Protein AF-U4LQ72-F1 (afdb_monomer)

Solvent-accessible surface area (backbone atoms only — not comparable to full-atom values): 8460 Å² total; per-residue (Å²): 116,64,64,64,52,49,54,46,54,51,50,54,50,46,33,42,43,44,50,52,92,92,44,68,74,52,83,68,97,60,77,66,72,56,52,84,75,45,52,72,70,58,42,52,50,54,53,44,62,51,50,32,46,64,68,58,30,51,54,48,48,68,69,51,31,21,79,71,32,52,58,45,45,66,49,52,53,56,47,43,48,72,67,23,54,90,31,39,78,73,92,66,85,60,88,61,51,63,56,55,51,48,53,54,52,52,53,44,70,68,31,63,71,51,50,70,75,51,78,82,68,91,64,84,68,61,71,64,57,66,65,62,70,75,74,81,83,81,90,131

Secondary structure (DSSP, 8-state):
-HHHHHHHHHHHHHHHH--STT------S-GGGGGGGS-HHHHHHHHHHHHHSHHHHHHHHHHHS-GGGGGGHHHHHHHHHHHSGGGSPPSS--TTHHHHHHHHHHHHHT-HHHHTTS---S-TTTHHHHHHTTS-----

pLDDT: mean 81.67, std 17.84, range [37.94, 96.81]

Sequence (140 aa):
MDDLKSMFWLLFWICVHYSGPGGKRVKKANDYEEWKFRSPKKLGIDKVGAVGKEQDFLNFIGADFTDYFAPLVLWVKRRRREVFPGGFRWSEEDQTLYNRIKDVLQRAMEDPAVMADLPEGEESKQTHRYKTQSKSKPGK

Mean predicted aligned error: 10.18 Å

Organism: Pyronema omphalodes (strain CBS 100304) (NCBI:txid1076935)

Nearest PDB structures (foldseek):
  8rqg-assembly1_B  TM=3.394E-01  e=7.461E+00  Thermochaetoides thermophila

Structure (mmCIF, N/CA/C/O backbone):
data_AF-U4LQ72-F1
#
_entry.id   AF-U4LQ72-F1
#
loop_
_atom_site.group_PDB
_atom_site.id
_atom_site.type_symbol
_atom_site.label_atom_id
_atom_site.label_alt_id
_atom_site.label_comp_id
_atom_site.label_asym_id
_atom_site.label_entity_id
_atom_site.label_seq_id
_atom_site.pdbx_PDB_ins_code
_atom_site.Cartn_x
_atom_site.Cartn_y
_atom_site.Cartn_z
_atom_site.occupancy
_atom_site.B_iso_or_equiv
_atom_site.auth_seq_id
_atom_site.auth_comp_id
_atom_site.auth_asym_id
_atom_site.auth_atom_id
_atom_site.pdbx_PDB_model_num
ATOM 1 N N . MET A 1 1 ? -5.398 -2.416 16.064 1.00 82.88 1 MET A N 1
ATOM 2 C CA . MET A 1 1 ? -4.929 -2.881 14.717 1.00 82.88 1 MET A CA 1
ATOM 3 C C . MET A 1 1 ? -3.807 -2.008 14.097 1.00 82.88 1 MET A C 1
ATOM 5 O O . MET A 1 1 ? -3.852 -1.663 12.912 1.00 82.88 1 MET A O 1
ATOM 9 N N . ASP A 1 2 ? -2.789 -1.600 14.868 1.00 85.88 2 ASP A N 1
ATOM 10 C CA . ASP A 1 2 ? -1.671 -0.765 14.368 1.00 85.88 2 ASP A CA 1
ATOM 11 C C . ASP A 1 2 ? -0.572 -1.558 13.649 1.00 85.88 2 ASP A C 1
ATOM 13 O O . ASP A 1 2 ? 0.110 -1.037 12.762 1.00 85.88 2 ASP A O 1
ATOM 17 N N . ASP A 1 3 ? -0.446 -2.832 13.986 1.00 90.50 3 ASP A N 1
ATOM 18 C CA . ASP A 1 3 ? 0.404 -3.831 13.351 1.00 90.50 3 ASP A CA 1
ATOM 19 C C . ASP A 1 3 ? 0.072 -3.999 11.859 1.00 90.50 3 ASP A C 1
ATOM 21 O O . ASP A 1 3 ? 0.956 -3.888 11.012 1.00 90.50 3 ASP A O 1
ATOM 25 N N . LEU A 1 4 ? -1.209 -4.146 11.509 1.00 92.88 4 LEU A N 1
ATOM 26 C CA . LEU A 1 4 ? -1.668 -4.314 10.127 1.00 92.88 4 LEU A CA 1
ATOM 27 C C . LEU A 1 4 ? -1.421 -3.065 9.273 1.00 92.88 4 LEU A C 1
ATOM 29 O O . LEU A 1 4 ? -1.003 -3.170 8.113 1.00 92.88 4 LEU A O 1
ATOM 33 N N . LYS A 1 5 ? -1.610 -1.879 9.869 1.00 92.06 5 LYS A N 1
ATOM 34 C CA . LYS A 1 5 ? -1.243 -0.589 9.264 1.00 92.06 5 LYS A CA 1
ATOM 35 C C . LYS A 1 5 ? 0.270 -0.489 9.068 1.00 92.06 5 LYS A C 1
ATOM 37 O O . LYS A 1 5 ? 0.719 -0.071 8.004 1.00 92.06 5 LYS A O 1
ATOM 42 N N . SER A 1 6 ? 1.064 -0.899 10.053 1.00 91.50 6 SER A N 1
ATOM 43 C CA . SER A 1 6 ? 2.531 -0.885 9.962 1.00 91.50 6 SER A CA 1
ATOM 44 C C . SER A 1 6 ? 3.038 -1.846 8.885 1.00 91.50 6 SER A C 1
ATOM 46 O O . SER A 1 6 ? 3.836 -1.454 8.037 1.00 91.50 6 SER A O 1
ATOM 48 N N . MET A 1 7 ? 2.488 -3.062 8.832 1.00 94.06 7 MET A N 1
ATOM 49 C CA . MET A 1 7 ? 2.768 -4.051 7.792 1.00 94.06 7 MET A CA 1
ATOM 50 C C . MET A 1 7 ? 2.381 -3.536 6.399 1.00 94.06 7 MET A C 1
ATOM 52 O O . MET A 1 7 ? 2.992 -3.928 5.405 1.00 94.06 7 MET A O 1
ATOM 56 N N . PHE A 1 8 ? 1.330 -2.716 6.283 1.00 95.56 8 PHE A N 1
ATOM 57 C CA . PHE A 1 8 ? 0.928 -2.128 5.001 1.00 95.56 8 PHE A CA 1
ATOM 58 C C . PHE A 1 8 ? 1.988 -1.149 4.514 1.00 95.56 8 PHE A C 1
ATOM 60 O O . PHE A 1 8 ? 2.458 -1.264 3.385 1.00 95.56 8 PHE A O 1
ATOM 67 N N . TRP A 1 9 ? 2.414 -0.239 5.392 1.00 94.25 9 TRP A N 1
ATOM 68 C CA . TRP A 1 9 ? 3.444 0.742 5.064 1.00 94.25 9 TRP A CA 1
ATOM 69 C C . TRP A 1 9 ? 4.800 0.099 4.780 1.00 94.25 9 TRP A C 1
ATOM 71 O O . TRP A 1 9 ? 5.514 0.589 3.912 1.00 94.25 9 TRP A O 1
ATOM 81 N N . LEU A 1 10 ? 5.134 -1.007 5.450 1.00 94.19 10 LEU A N 1
ATOM 82 C CA . LEU A 1 10 ? 6.334 -1.783 5.141 1.00 94.19 10 LEU A CA 1
ATOM 83 C C . LEU A 1 10 ? 6.286 -2.360 3.719 1.00 94.19 10 LEU A C 1
ATOM 85 O O . LEU A 1 10 ? 7.238 -2.182 2.966 1.00 94.19 10 LEU A O 1
ATOM 89 N N . LEU A 1 11 ? 5.180 -3.010 3.332 1.00 94.75 11 LEU A N 1
ATOM 90 C CA . LEU A 1 11 ? 5.037 -3.560 1.979 1.00 94.75 11 LEU A CA 1
ATOM 91 C C . LEU A 1 11 ? 5.081 -2.453 0.921 1.00 94.75 11 LEU A C 1
ATOM 93 O O . LEU A 1 11 ? 5.792 -2.589 -0.067 1.00 94.75 11 LEU A O 1
ATOM 97 N N . PHE A 1 12 ? 4.360 -1.353 1.153 1.00 94.56 12 PHE A N 1
ATOM 98 C CA . PHE A 1 12 ? 4.388 -0.174 0.289 1.00 94.56 12 PHE A CA 1
ATOM 99 C C . PHE A 1 12 ? 5.824 0.323 0.075 1.00 94.56 12 PHE A C 1
ATOM 101 O O . PHE A 1 12 ? 6.252 0.522 -1.056 1.00 94.56 12 PHE A O 1
ATOM 108 N N . TRP A 1 13 ? 6.594 0.453 1.157 1.00 92.06 13 TRP A N 1
ATOM 109 C CA . TRP A 1 13 ? 7.980 0.908 1.099 1.00 92.06 13 TRP A CA 1
ATOM 110 C C . TRP A 1 13 ? 8.876 -0.033 0.285 1.00 92.06 13 TRP A C 1
ATOM 112 O O . TRP A 1 13 ? 9.691 0.420 -0.516 1.00 92.06 13 TRP A O 1
ATOM 122 N N . ILE A 1 14 ? 8.709 -1.348 0.450 1.00 91.56 14 ILE A N 1
ATOM 123 C CA . ILE A 1 14 ? 9.431 -2.348 -0.349 1.00 91.56 14 ILE A CA 1
ATOM 124 C C . ILE A 1 14 ? 9.079 -2.194 -1.834 1.00 91.56 14 ILE A C 1
ATOM 126 O O . ILE A 1 14 ? 9.990 -2.137 -2.659 1.00 91.56 14 ILE A O 1
ATOM 130 N N . CYS A 1 15 ? 7.790 -2.046 -2.159 1.00 92.62 15 CYS A N 1
ATOM 131 C CA . CYS A 1 15 ? 7.312 -1.897 -3.536 1.00 92.62 15 CYS A CA 1
ATOM 132 C C . CYS A 1 15 ? 7.895 -0.666 -4.246 1.00 92.62 15 CYS A C 1
ATOM 134 O O . CYS A 1 15 ? 8.133 -0.695 -5.449 1.00 92.62 15 CYS A O 1
ATOM 136 N N . VAL A 1 16 ? 8.151 0.407 -3.496 1.00 91.00 16 VAL A N 1
ATOM 137 C CA . VAL A 1 16 ? 8.714 1.661 -4.014 1.00 91.00 16 VAL A CA 1
ATOM 138 C C . VAL A 1 16 ? 10.238 1.604 -4.181 1.00 91.00 16 VAL A C 1
ATOM 140 O O . VAL A 1 16 ? 10.780 2.211 -5.102 1.00 91.00 16 VAL A O 1
ATOM 143 N N . HIS A 1 17 ? 10.957 0.912 -3.292 1.00 88.12 17 HIS A N 1
ATOM 144 C CA . HIS A 1 17 ? 12.415 1.067 -3.186 1.00 88.12 17 HIS A CA 1
ATOM 145 C C . HIS A 1 17 ? 13.240 -0.150 -3.613 1.00 88.12 17 HIS A C 1
ATOM 147 O O . HIS A 1 17 ? 14.451 -0.012 -3.818 1.00 88.12 17 HIS A O 1
ATOM 153 N N . TYR A 1 18 ? 12.636 -1.333 -3.722 1.00 87.81 18 TYR A N 1
ATOM 154 C CA . TYR A 1 18 ? 13.348 -2.553 -4.092 1.00 87.81 18 TYR A CA 1
ATOM 155 C C . TYR A 1 18 ? 13.064 -2.940 -5.542 1.00 87.81 18 TYR A C 1
ATOM 157 O O . TYR A 1 18 ? 11.915 -3.037 -5.958 1.00 87.81 18 TYR A O 1
ATOM 165 N N . SER A 1 19 ? 14.127 -3.155 -6.316 1.00 86.50 19 SER A N 1
ATOM 166 C CA . SER A 1 19 ? 14.069 -3.385 -7.768 1.00 86.50 19 SER A CA 1
ATOM 167 C C . SER A 1 19 ? 14.374 -4.834 -8.163 1.00 86.50 19 SER A C 1
ATOM 169 O O . SER A 1 19 ? 14.761 -5.080 -9.299 1.00 86.50 19 SER A O 1
ATOM 171 N N . GLY A 1 20 ? 14.234 -5.778 -7.232 1.00 84.19 20 GLY A N 1
ATOM 172 C CA . GLY A 1 20 ? 14.452 -7.203 -7.484 1.00 84.19 20 GLY A CA 1
ATOM 173 C C . GLY A 1 20 ? 15.835 -7.730 -7.069 1.00 84.19 20 GLY A C 1
ATOM 174 O O . GLY A 1 20 ? 16.704 -6.965 -6.626 1.00 84.19 20 GLY A O 1
ATOM 175 N N . PRO A 1 21 ? 16.050 -9.055 -7.178 1.00 82.06 21 PRO A N 1
ATOM 176 C CA . PRO A 1 21 ? 17.316 -9.706 -6.846 1.00 82.06 21 PRO A CA 1
ATOM 177 C C . PRO A 1 21 ? 18.474 -9.148 -7.683 1.00 82.06 21 PRO A C 1
ATOM 179 O O . PRO A 1 21 ? 18.404 -9.093 -8.905 1.00 82.06 21 PRO A O 1
ATOM 182 N N . GLY A 1 22 ? 19.544 -8.692 -7.026 1.00 75.94 22 GLY A N 1
ATOM 183 C CA . GLY A 1 22 ? 20.680 -8.042 -7.699 1.00 75.94 22 GLY A CA 1
ATOM 184 C C . GLY A 1 22 ? 20.441 -6.578 -8.103 1.00 75.94 22 GLY A C 1
ATOM 185 O O . GLY A 1 22 ? 21.367 -5.912 -8.570 1.00 75.94 22 GLY A O 1
ATOM 186 N N . GLY A 1 23 ? 19.237 -6.045 -7.875 1.00 65.94 23 GLY A N 1
ATOM 187 C CA . GLY A 1 23 ? 18.908 -4.650 -8.130 1.00 65.94 23 GLY A CA 1
ATOM 188 C C . GLY A 1 23 ? 19.652 -3.708 -7.185 1.00 65.94 23 GLY A C 1
ATOM 189 O O . GLY A 1 23 ? 19.542 -3.799 -5.960 1.00 65.94 23 GLY A O 1
ATOM 190 N N . LYS A 1 24 ? 20.388 -2.744 -7.747 1.00 64.38 24 LYS A N 1
ATOM 191 C CA . LYS A 1 24 ? 20.813 -1.559 -6.990 1.00 64.38 24 LYS A CA 1
ATOM 192 C C . LYS A 1 24 ? 19.551 -0.808 -6.570 1.00 64.38 24 LYS A C 1
ATOM 194 O O . LYS A 1 24 ? 18.622 -0.700 -7.363 1.00 64.38 24 LYS A O 1
ATOM 199 N N . ARG A 1 25 ? 19.520 -0.263 -5.351 1.00 65.00 25 ARG A N 1
ATOM 200 C CA . ARG A 1 25 ? 18.422 0.604 -4.898 1.00 65.00 25 ARG A CA 1
ATOM 201 C C . ARG A 1 25 ? 18.220 1.725 -5.920 1.00 65.00 25 ARG A C 1
ATOM 203 O O . ARG A 1 25 ? 19.090 2.586 -6.065 1.00 65.00 25 ARG A O 1
ATOM 210 N N . VAL A 1 26 ? 17.097 1.700 -6.630 1.00 62.09 26 VAL A N 1
ATOM 211 C CA . VAL A 1 26 ? 16.761 2.744 -7.594 1.00 62.09 26 VAL A CA 1
ATOM 212 C C . VAL A 1 26 ? 16.189 3.916 -6.812 1.00 62.09 26 VAL A C 1
ATOM 214 O O . VAL A 1 26 ? 15.185 3.794 -6.114 1.00 62.09 26 VAL A O 1
ATOM 217 N N . LYS A 1 27 ? 16.841 5.074 -6.915 1.00 61.16 27 LYS A N 1
ATOM 218 C CA . LYS A 1 27 ? 16.227 6.337 -6.511 1.00 61.16 27 LYS A CA 1
ATOM 219 C C . LYS A 1 27 ? 15.282 6.759 -7.635 1.00 61.16 27 LYS A C 1
ATOM 221 O O . LYS A 1 27 ? 15.675 7.551 -8.487 1.00 61.16 27 LYS A O 1
ATOM 226 N N . LYS A 1 28 ? 14.060 6.214 -7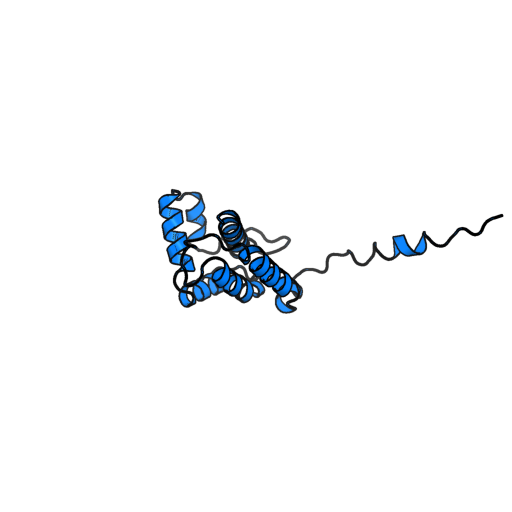.670 1.00 65.06 28 LYS A N 1
ATOM 227 C CA . LYS A 1 28 ? 12.979 6.920 -8.371 1.00 65.06 28 LYS A CA 1
ATOM 228 C C . LYS A 1 28 ? 12.835 8.270 -7.667 1.00 65.06 28 LYS A C 1
ATOM 230 O O . LYS A 1 28 ? 12.906 8.327 -6.439 1.00 65.06 28 LYS A O 1
ATOM 235 N N . ALA A 1 29 ? 12.735 9.349 -8.436 1.00 64.88 29 ALA A N 1
ATOM 236 C CA . ALA A 1 29 ? 12.489 10.674 -7.885 1.00 64.88 29 ALA A CA 1
ATOM 237 C C . ALA A 1 29 ? 11.051 10.701 -7.353 1.00 64.88 29 ALA A C 1
ATOM 239 O O . ALA A 1 29 ? 10.124 11.029 -8.083 1.00 64.88 29 ALA A O 1
ATOM 240 N N . ASN A 1 30 ? 10.878 10.264 -6.109 1.00 72.94 30 ASN A N 1
ATOM 241 C CA . ASN A 1 30 ? 9.624 10.319 -5.380 1.00 72.94 30 ASN A CA 1
ATOM 242 C C . ASN A 1 30 ? 9.859 10.915 -3.991 1.00 72.94 30 ASN A C 1
ATOM 244 O O . ASN A 1 30 ? 10.970 10.891 -3.449 1.00 72.94 30 ASN A O 1
ATOM 248 N N . ASP A 1 31 ? 8.788 11.434 -3.405 1.00 78.00 31 ASP A N 1
ATOM 249 C CA . ASP A 1 31 ? 8.847 12.180 -2.145 1.00 78.00 31 ASP A CA 1
ATOM 250 C C . ASP A 1 31 ? 8.994 11.263 -0.916 1.00 78.00 31 ASP A C 1
ATOM 252 O O . ASP A 1 31 ? 9.124 11.726 0.222 1.00 78.00 31 ASP A O 1
ATOM 256 N N . TYR A 1 32 ? 8.991 9.940 -1.118 1.00 85.25 32 TYR A N 1
ATOM 257 C CA . TYR A 1 32 ? 9.011 8.969 -0.027 1.00 85.25 32 TYR A CA 1
ATOM 258 C C . TYR A 1 32 ? 10.360 8.912 0.678 1.00 85.25 32 TYR A C 1
ATOM 260 O O . TYR A 1 32 ? 10.393 8.685 1.883 1.00 85.25 32 TYR A O 1
ATOM 268 N N . GLU A 1 33 ? 11.475 9.215 0.006 1.00 84.06 33 GLU A N 1
ATOM 269 C CA . GLU A 1 33 ? 12.778 9.300 0.678 1.00 84.06 33 GLU A CA 1
ATOM 270 C C . GLU A 1 33 ? 12.763 10.307 1.833 1.00 84.06 33 GLU A C 1
ATOM 272 O O . GLU A 1 33 ? 13.366 10.056 2.873 1.00 84.06 33 GLU A O 1
ATOM 277 N N . GLU A 1 34 ? 12.037 11.417 1.719 1.00 86.06 34 GLU A N 1
ATOM 278 C CA . GLU A 1 34 ? 11.955 12.409 2.794 1.00 86.06 34 GLU A CA 1
ATOM 279 C C . GLU A 1 34 ? 11.274 11.869 4.052 1.00 86.06 34 GLU A C 1
ATOM 281 O O . GLU A 1 34 ? 11.539 12.351 5.156 1.00 86.06 34 GLU A O 1
ATOM 286 N N . TRP A 1 35 ? 10.421 10.847 3.923 1.00 89.19 35 TRP A N 1
ATOM 287 C CA . TRP A 1 35 ? 9.653 10.297 5.039 1.00 89.19 35 TRP A CA 1
ATOM 288 C C . TRP A 1 35 ? 10.548 9.781 6.166 1.00 89.19 35 TRP A C 1
ATOM 290 O O . TRP A 1 35 ? 10.148 9.860 7.326 1.00 89.19 35 TRP A O 1
ATOM 300 N N . LYS A 1 36 ? 11.778 9.338 5.858 1.00 85.38 36 LYS A N 1
ATOM 301 C CA . LYS A 1 36 ? 12.762 8.888 6.861 1.00 85.38 36 LYS A CA 1
ATOM 302 C C . LYS A 1 36 ? 13.220 10.000 7.812 1.00 85.38 36 LYS A C 1
ATOM 304 O O . LYS A 1 36 ? 13.706 9.711 8.899 1.00 85.38 36 LYS A O 1
ATOM 309 N N . PHE A 1 37 ? 13.082 11.258 7.395 1.00 88.44 37 PHE A N 1
ATOM 310 C CA . PHE A 1 37 ? 13.505 12.435 8.154 1.00 88.44 37 PHE A CA 1
ATOM 311 C C . PHE A 1 37 ? 12.324 13.260 8.678 1.00 88.44 37 PHE A C 1
ATOM 313 O O . PHE A 1 37 ? 12.521 14.240 9.399 1.00 88.44 37 PHE A O 1
ATOM 320 N N . ARG A 1 38 ? 11.085 12.895 8.328 1.00 91.06 38 ARG A N 1
ATOM 321 C CA . ARG A 1 38 ? 9.895 13.614 8.789 1.00 91.06 38 ARG A CA 1
ATOM 322 C C . ARG A 1 38 ? 9.595 13.296 10.247 1.00 91.06 38 ARG A C 1
ATOM 324 O O . ARG A 1 38 ? 9.763 12.174 10.718 1.00 91.06 38 ARG A O 1
ATOM 331 N N . SER A 1 39 ? 9.072 14.293 10.961 1.00 94.75 39 SER A N 1
ATOM 332 C CA . SER A 1 39 ? 8.539 14.061 12.302 1.00 94.75 39 SER A CA 1
ATOM 333 C C . SER A 1 39 ? 7.323 13.125 12.237 1.00 94.75 39 SER A C 1
ATOM 335 O O . SER A 1 39 ? 6.580 13.163 11.249 1.00 94.75 39 SER A O 1
ATOM 337 N N . PRO A 1 40 ? 7.043 12.340 13.296 1.00 91.19 40 PRO A N 1
ATOM 338 C CA . PRO A 1 40 ? 5.922 11.397 13.302 1.00 91.19 40 PRO A CA 1
ATOM 339 C C . PRO A 1 40 ? 4.574 12.035 12.937 1.00 91.19 40 PRO A C 1
ATOM 341 O O . PRO A 1 40 ? 3.778 11.441 12.212 1.00 91.19 40 PRO A O 1
ATOM 344 N N . LYS A 1 41 ? 4.334 13.277 13.384 1.00 92.88 41 LYS A N 1
ATOM 345 C CA . LYS A 1 41 ? 3.110 14.029 13.068 1.00 92.88 41 LYS A CA 1
ATOM 346 C C . LYS A 1 41 ? 2.998 14.348 11.575 1.00 92.88 41 LYS A C 1
ATOM 348 O O . LYS A 1 41 ? 1.944 14.109 10.995 1.00 92.88 41 LYS A O 1
ATOM 353 N N . LYS A 1 42 ? 4.066 14.872 10.960 1.00 93.75 42 LYS A N 1
ATOM 354 C CA . LYS A 1 42 ? 4.086 15.206 9.524 1.00 93.75 42 LYS A CA 1
ATOM 355 C C . LYS A 1 42 ? 3.930 13.946 8.676 1.00 93.75 42 LYS A C 1
ATOM 357 O O . LYS A 1 42 ? 3.027 13.886 7.852 1.00 93.75 42 LYS A O 1
ATOM 362 N N . LEU A 1 43 ? 4.702 12.907 8.996 1.00 92.81 43 LEU A N 1
ATOM 363 C CA . LEU A 1 43 ? 4.610 11.609 8.332 1.00 92.81 43 LEU A CA 1
ATOM 364 C C . LEU A 1 43 ? 3.200 11.008 8.425 1.00 92.81 43 LEU A C 1
ATOM 366 O O . LEU A 1 43 ? 2.708 10.412 7.472 1.00 92.81 43 LEU A O 1
ATOM 370 N N . GLY A 1 44 ? 2.527 11.168 9.567 1.00 90.69 44 GLY A N 1
ATOM 371 C CA . GLY A 1 44 ? 1.147 10.724 9.741 1.00 90.69 44 GLY A CA 1
ATOM 372 C C . GLY A 1 44 ? 0.158 11.424 8.805 1.00 90.69 44 GLY A C 1
ATOM 373 O O . GLY A 1 44 ? -0.746 10.761 8.303 1.00 90.69 44 GLY A O 1
ATOM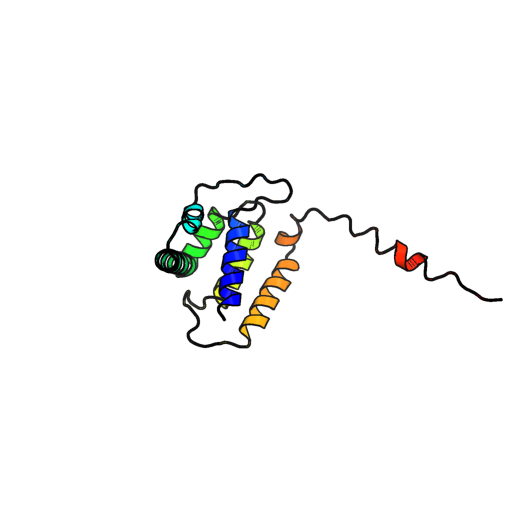 374 N N . ILE A 1 45 ? 0.333 12.726 8.560 1.00 90.56 45 ILE A N 1
ATOM 375 C CA . ILE A 1 45 ? -0.502 13.510 7.635 1.00 90.56 45 ILE A CA 1
ATOM 376 C C . ILE A 1 45 ? -0.243 13.074 6.192 1.00 90.56 45 ILE A C 1
ATOM 378 O O . ILE A 1 45 ? -1.196 12.773 5.478 1.00 90.56 45 ILE A O 1
ATOM 382 N N . ASP A 1 46 ? 1.026 12.958 5.794 1.00 91.31 46 ASP A N 1
ATOM 383 C CA . ASP A 1 46 ? 1.402 12.536 4.438 1.00 91.31 46 ASP A CA 1
ATOM 384 C C . ASP A 1 46 ? 0.845 11.142 4.117 1.00 91.31 46 ASP A C 1
ATOM 386 O O . ASP A 1 46 ? 0.252 10.919 3.064 1.00 91.31 46 ASP A O 1
ATOM 390 N N . LYS A 1 47 ? 0.948 10.211 5.075 1.00 91.00 47 LYS A N 1
ATOM 391 C CA . LYS A 1 47 ? 0.381 8.861 4.968 1.00 91.00 47 LYS A CA 1
ATOM 392 C C . LYS A 1 47 ? -1.133 8.867 4.786 1.00 91.00 47 LYS A C 1
ATOM 3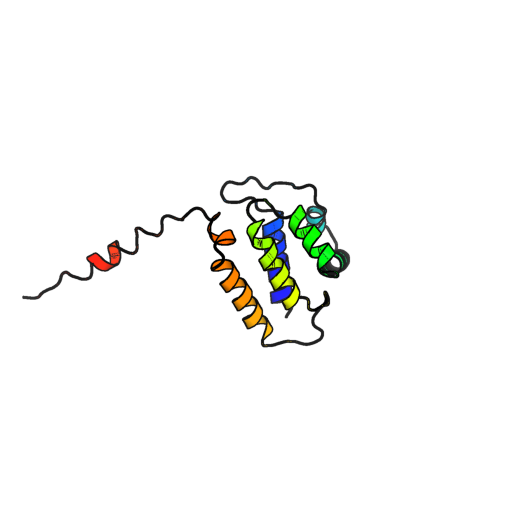94 O O . LYS A 1 47 ? -1.642 8.091 3.985 1.00 91.00 47 LYS A O 1
ATOM 399 N N . VAL A 1 48 ? -1.850 9.718 5.523 1.00 90.56 48 VAL A N 1
ATOM 400 C CA . VAL A 1 48 ? -3.309 9.866 5.377 1.00 90.56 48 VAL A CA 1
ATOM 401 C C . VAL A 1 48 ? -3.655 10.443 4.005 1.00 90.56 48 VAL A C 1
ATOM 403 O O . VAL A 1 48 ? -4.550 9.919 3.348 1.00 90.56 48 VAL A O 1
ATOM 406 N N . GLY A 1 49 ? -2.919 11.458 3.544 1.00 90.06 49 GLY A N 1
ATOM 407 C CA . GLY A 1 49 ? -3.086 12.022 2.203 1.00 90.06 49 GLY A CA 1
ATOM 408 C C . GLY A 1 49 ? -2.879 10.979 1.104 1.00 90.06 49 GLY A C 1
ATOM 409 O O . GLY A 1 49 ? -3.711 10.865 0.207 1.00 90.06 49 GLY A O 1
ATOM 410 N N . ALA A 1 50 ? -1.837 10.153 1.227 1.00 90.81 50 ALA A N 1
ATOM 411 C CA . ALA A 1 50 ? -1.497 9.131 0.242 1.00 90.81 50 ALA A CA 1
ATOM 412 C C . ALA A 1 50 ? -2.587 8.058 0.072 1.00 90.81 50 ALA A C 1
ATOM 414 O O . ALA A 1 50 ? -2.851 7.640 -1.050 1.00 90.81 50 ALA A O 1
ATOM 415 N N . VAL A 1 51 ? -3.237 7.607 1.156 1.00 92.81 51 VAL A N 1
ATOM 416 C CA . VAL A 1 51 ? -4.264 6.543 1.084 1.00 92.81 51 VAL A CA 1
ATOM 417 C C . VAL A 1 51 ? -5.697 7.061 1.052 1.00 92.81 51 VAL A C 1
ATOM 419 O O . VAL A 1 51 ? -6.606 6.242 0.937 1.00 92.81 51 VAL A O 1
ATOM 422 N N . GLY A 1 52 ? -5.933 8.368 1.180 1.00 91.50 52 GLY A N 1
ATOM 423 C CA . GLY A 1 52 ? -7.269 8.938 1.375 1.00 91.50 52 GLY A CA 1
ATOM 424 C C . GLY A 1 52 ? -8.213 8.687 0.197 1.00 91.50 52 GLY A C 1
ATOM 425 O O . GLY A 1 52 ? -9.243 8.031 0.350 1.00 91.50 52 GLY A O 1
ATOM 426 N N . LYS A 1 53 ? -7.848 9.146 -1.003 1.00 93.19 53 LYS A N 1
ATOM 427 C CA . LYS A 1 53 ? -8.621 8.909 -2.232 1.00 93.19 53 LYS A CA 1
ATOM 428 C C . LYS A 1 53 ? -8.046 7.721 -2.990 1.00 93.19 53 LYS A C 1
ATOM 430 O O . LYS A 1 53 ? -6.862 7.687 -3.296 1.00 93.19 53 LYS A O 1
ATOM 435 N N . GLU A 1 54 ? -8.889 6.742 -3.314 1.00 93.50 54 GLU A N 1
ATOM 436 C CA . GLU A 1 54 ? -8.421 5.510 -3.962 1.00 93.50 54 GLU A CA 1
ATOM 437 C C . GLU A 1 54 ? -7.842 5.748 -5.360 1.00 93.50 54 GLU A C 1
ATOM 439 O O . GLU A 1 54 ? -6.866 5.100 -5.725 1.00 93.50 54 GLU A O 1
ATOM 444 N N . GLN A 1 55 ? -8.436 6.662 -6.130 1.00 92.94 55 GLN A N 1
ATOM 445 C CA . GLN A 1 55 ? -7.957 6.972 -7.475 1.00 92.94 55 GLN A CA 1
ATOM 446 C C . GLN A 1 55 ? -6.555 7.588 -7.430 1.00 92.94 55 GLN A C 1
ATOM 448 O O . GLN A 1 55 ? -5.672 7.144 -8.158 1.00 92.94 55 GLN A O 1
ATOM 453 N N . ASP A 1 56 ? -6.338 8.546 -6.528 1.00 92.62 56 ASP A N 1
ATOM 454 C CA . ASP A 1 56 ? -5.031 9.173 -6.325 1.00 92.62 56 ASP A CA 1
ATOM 455 C C . ASP A 1 56 ? -4.019 8.138 -5.827 1.00 92.62 56 ASP A C 1
ATOM 457 O O . ASP A 1 56 ? -2.934 8.021 -6.386 1.00 92.62 56 ASP A O 1
ATOM 461 N N . PHE A 1 57 ? -4.415 7.300 -4.862 1.00 94.19 57 PHE A N 1
ATOM 462 C CA . PHE A 1 57 ? -3.585 6.198 -4.383 1.00 94.19 57 PHE A CA 1
ATOM 463 C C . PHE A 1 57 ? -3.152 5.257 -5.513 1.00 94.19 57 PHE A C 1
ATOM 465 O O . PHE A 1 57 ? -1.983 4.887 -5.577 1.00 94.19 57 PHE A O 1
ATOM 472 N N . LEU A 1 58 ? -4.075 4.882 -6.406 1.00 94.38 58 LEU A N 1
ATOM 473 C CA . LEU A 1 58 ? -3.781 4.011 -7.544 1.00 94.38 58 LEU A CA 1
ATOM 474 C C . LEU A 1 58 ? -2.814 4.672 -8.534 1.00 94.38 58 LEU A C 1
ATOM 476 O O . LEU A 1 58 ? -1.906 4.004 -9.026 1.00 94.38 58 LEU A O 1
ATOM 480 N N . ASN A 1 59 ? -2.985 5.971 -8.787 1.00 92.69 59 ASN A N 1
ATOM 481 C CA . ASN A 1 59 ? -2.072 6.746 -9.623 1.00 92.69 59 ASN A CA 1
ATOM 482 C C . ASN A 1 59 ? -0.662 6.785 -9.010 1.00 92.69 59 ASN A C 1
ATOM 484 O O . ASN A 1 59 ? 0.310 6.563 -9.728 1.00 92.69 59 ASN A O 1
ATOM 488 N N . PHE A 1 60 ? -0.551 6.997 -7.691 1.00 91.31 60 PHE A N 1
ATOM 489 C CA . PHE A 1 60 ? 0.734 7.003 -6.984 1.00 91.31 60 PHE A CA 1
ATOM 490 C C . PHE A 1 60 ? 1.433 5.650 -7.083 1.00 91.31 60 PHE A C 1
ATOM 492 O O . PHE A 1 60 ? 2.536 5.567 -7.609 1.00 91.31 60 PHE A O 1
ATOM 499 N N . ILE A 1 61 ? 0.783 4.556 -6.669 1.00 93.00 61 ILE A N 1
ATOM 500 C CA . ILE A 1 61 ? 1.437 3.236 -6.693 1.00 93.00 61 ILE A CA 1
ATOM 501 C C . ILE A 1 61 ? 1.769 2.767 -8.113 1.00 93.00 61 ILE A C 1
ATOM 503 O O . ILE A 1 61 ? 2.773 2.089 -8.297 1.00 93.00 61 ILE A O 1
ATOM 507 N N . GLY A 1 62 ? 0.971 3.142 -9.119 1.00 92.50 62 GLY A N 1
ATOM 508 C CA . GLY A 1 62 ? 1.258 2.819 -10.516 1.00 92.50 62 GLY A CA 1
ATOM 509 C C . GLY A 1 62 ? 2.481 3.558 -11.066 1.00 92.50 62 GLY A C 1
ATOM 510 O O . GLY A 1 62 ? 3.206 3.005 -11.888 1.00 92.50 62 GLY A O 1
ATOM 511 N N . ALA A 1 63 ? 2.734 4.785 -10.604 1.00 90.62 63 ALA A N 1
ATOM 512 C CA . ALA A 1 63 ? 3.898 5.569 -11.009 1.00 90.62 63 ALA A CA 1
ATOM 513 C C . ALA A 1 63 ? 5.153 5.234 -10.183 1.00 90.62 63 ALA A C 1
ATOM 515 O O . ALA A 1 63 ? 6.261 5.166 -10.725 1.00 90.62 63 ALA A O 1
ATOM 516 N N . ASP A 1 64 ? 4.986 5.009 -8.881 1.00 90.94 64 ASP A N 1
ATOM 517 C CA . ASP A 1 64 ? 6.086 4.980 -7.917 1.00 90.94 64 ASP A CA 1
ATOM 518 C C . ASP A 1 64 ? 6.633 3.587 -7.631 1.00 90.94 64 ASP A C 1
ATOM 520 O O . ASP A 1 64 ? 7.792 3.470 -7.226 1.00 90.94 64 ASP A O 1
ATOM 524 N N . PHE A 1 65 ? 5.847 2.528 -7.848 1.00 91.81 65 PHE A N 1
ATOM 525 C CA . PHE A 1 65 ? 6.361 1.171 -7.680 1.00 91.81 65 PHE A CA 1
ATOM 526 C C . PHE A 1 65 ? 7.477 0.898 -8.685 1.00 91.81 65 PHE A C 1
ATOM 528 O O . PHE A 1 65 ? 7.513 1.442 -9.794 1.00 91.81 65 PHE A O 1
ATOM 535 N N . THR A 1 66 ? 8.442 0.086 -8.271 1.00 90.56 66 THR A N 1
ATOM 536 C CA . THR A 1 66 ? 9.468 -0.407 -9.185 1.00 90.56 66 THR A CA 1
ATOM 537 C C . THR A 1 66 ? 8.838 -1.368 -10.186 1.00 90.56 66 THR A C 1
ATOM 539 O O . THR A 1 66 ? 7.819 -1.995 -9.894 1.00 90.56 66 THR A O 1
ATOM 542 N N . ASP A 1 67 ? 9.466 -1.522 -11.350 1.00 89.62 67 ASP A N 1
ATOM 543 C CA . ASP A 1 67 ? 8.962 -2.427 -12.390 1.00 89.62 67 ASP A CA 1
ATOM 544 C C . ASP A 1 67 ? 8.824 -3.863 -11.858 1.00 89.62 67 ASP A C 1
ATOM 546 O O . ASP A 1 67 ? 7.835 -4.533 -12.136 1.00 89.62 67 ASP A O 1
ATOM 550 N N . TYR A 1 68 ? 9.743 -4.276 -10.975 1.00 88.88 68 TYR A N 1
ATOM 551 C CA . TYR A 1 68 ? 9.710 -5.566 -10.275 1.00 88.88 68 TYR A CA 1
ATOM 552 C C . TYR A 1 68 ? 8.428 -5.795 -9.455 1.00 88.88 68 TYR A C 1
ATOM 554 O O . TYR A 1 68 ? 8.009 -6.930 -9.252 1.00 88.88 68 TYR A O 1
ATOM 562 N N . PHE A 1 69 ? 7.790 -4.730 -8.966 1.00 91.94 69 PHE A N 1
ATOM 563 C CA . PHE A 1 69 ? 6.551 -4.812 -8.193 1.00 91.94 69 PHE A CA 1
ATOM 564 C C . PHE A 1 69 ? 5.332 -4.241 -8.915 1.00 91.94 69 PHE A C 1
ATOM 566 O O . PHE A 1 69 ? 4.269 -4.120 -8.299 1.00 91.94 69 PHE A O 1
ATOM 573 N N . ALA A 1 70 ? 5.430 -3.952 -10.215 1.00 91.94 70 ALA A N 1
ATOM 574 C CA . ALA A 1 70 ? 4.273 -3.568 -11.018 1.00 91.94 70 ALA A CA 1
ATOM 575 C C . ALA A 1 70 ? 3.106 -4.581 -10.905 1.00 91.94 70 ALA A C 1
ATOM 577 O O . ALA A 1 70 ? 1.966 -4.135 -10.724 1.00 91.94 70 ALA A O 1
ATOM 578 N N . PRO A 1 71 ? 3.336 -5.916 -10.866 1.00 93.69 71 PRO A N 1
ATOM 579 C CA . PRO A 1 71 ? 2.253 -6.885 -10.665 1.00 93.69 71 PRO A CA 1
ATOM 580 C C . PRO A 1 71 ? 1.502 -6.744 -9.328 1.00 93.69 71 PRO A C 1
ATOM 582 O O . PRO A 1 71 ? 0.330 -7.108 -9.219 1.00 93.69 71 PRO A O 1
ATOM 585 N N . LEU A 1 72 ? 2.132 -6.174 -8.292 1.00 94.75 72 LEU A N 1
ATOM 586 C CA . LEU A 1 72 ? 1.514 -6.012 -6.971 1.00 94.75 72 LEU A CA 1
ATOM 587 C C . LEU A 1 72 ? 0.580 -4.802 -6.862 1.00 94.75 72 LEU A C 1
ATOM 589 O O . LEU A 1 72 ? -0.141 -4.702 -5.867 1.00 94.75 72 LEU A O 1
ATOM 593 N N . VAL A 1 73 ? 0.526 -3.907 -7.854 1.00 95.00 73 VAL A N 1
ATOM 594 C CA . VAL A 1 73 ? -0.323 -2.699 -7.824 1.00 95.00 73 VAL A CA 1
ATOM 595 C C . VAL A 1 73 ? -1.781 -3.036 -7.486 1.00 95.00 73 VAL A C 1
ATOM 597 O O . VAL A 1 73 ? -2.381 -2.440 -6.584 1.00 95.00 73 VAL A O 1
ATOM 600 N N . LEU A 1 74 ? -2.350 -4.050 -8.147 1.00 94.88 74 LEU A N 1
ATOM 601 C CA . LEU A 1 74 ? -3.731 -4.479 -7.910 1.00 94.88 74 LEU A CA 1
ATOM 602 C C . LEU A 1 74 ? -3.934 -5.022 -6.486 1.00 94.88 74 LEU A C 1
ATOM 604 O O . LEU A 1 74 ? -4.955 -4.751 -5.845 1.00 94.88 74 LEU A O 1
ATOM 608 N N . TRP A 1 75 ? -2.961 -5.772 -5.974 1.00 96.69 75 TRP A N 1
ATOM 609 C CA . TRP A 1 75 ? -3.028 -6.416 -4.664 1.00 96.69 75 TRP A CA 1
ATOM 610 C C . TRP A 1 75 ? -2.846 -5.423 -3.522 1.00 96.69 75 TRP A C 1
ATOM 612 O O . TRP A 1 75 ? -3.590 -5.468 -2.540 1.00 96.69 75 TRP A O 1
ATOM 622 N N . VAL A 1 76 ? -1.949 -4.449 -3.679 1.00 96.19 76 VAL A N 1
ATOM 623 C CA .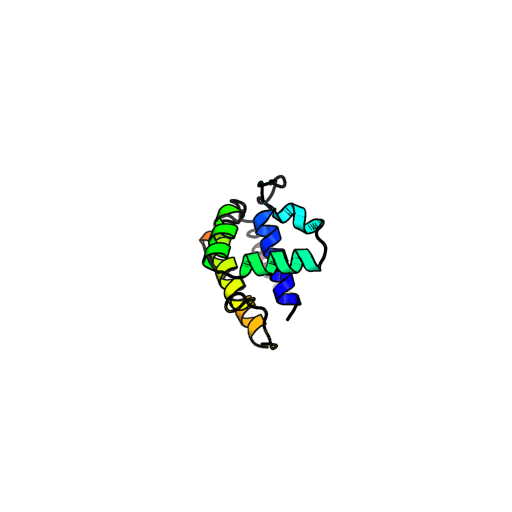 VAL A 1 76 ? -1.798 -3.349 -2.723 1.00 96.19 76 VAL A CA 1
ATOM 624 C C . VAL A 1 76 ? -3.052 -2.471 -2.702 1.00 96.19 76 VAL A C 1
ATOM 626 O O . VAL A 1 76 ? -3.498 -2.094 -1.617 1.00 96.19 76 VAL A O 1
ATOM 629 N N . LYS A 1 77 ? -3.696 -2.216 -3.852 1.00 95.88 77 LYS A N 1
ATOM 630 C CA . LYS A 1 77 ? -5.008 -1.542 -3.905 1.00 95.88 77 LYS A CA 1
ATOM 631 C C . LYS A 1 77 ? -6.067 -2.295 -3.094 1.00 95.88 77 LYS A C 1
ATOM 633 O O . LYS A 1 77 ? -6.751 -1.687 -2.271 1.00 95.88 77 LYS A O 1
ATOM 638 N N . ARG A 1 78 ? -6.200 -3.611 -3.298 1.00 95.69 78 ARG A N 1
ATOM 639 C CA . ARG A 1 78 ? -7.147 -4.455 -2.540 1.00 95.69 78 ARG A CA 1
ATOM 640 C C . ARG A 1 78 ? -6.854 -4.398 -1.046 1.00 95.69 78 ARG A C 1
ATOM 642 O O . ARG A 1 78 ? -7.746 -4.121 -0.254 1.00 95.69 78 ARG A O 1
ATOM 649 N N . ARG A 1 79 ? -5.586 -4.543 -0.669 1.00 95.25 79 ARG A N 1
ATOM 650 C CA . ARG A 1 79 ? -5.155 -4.459 0.725 1.00 95.25 79 ARG A CA 1
ATOM 651 C C . ARG A 1 79 ? -5.428 -3.088 1.351 1.00 95.25 79 ARG A C 1
ATOM 653 O O . ARG A 1 79 ? -5.831 -3.029 2.508 1.00 95.25 79 ARG A O 1
ATOM 660 N N . ARG A 1 80 ? -5.255 -1.987 0.607 1.00 95.56 80 ARG A N 1
ATOM 661 C CA . ARG A 1 80 ? -5.592 -0.631 1.076 1.00 95.56 80 ARG A CA 1
ATOM 662 C C . ARG A 1 80 ? -7.064 -0.532 1.464 1.00 95.56 80 ARG A C 1
ATOM 664 O O . ARG A 1 80 ? -7.350 0.099 2.472 1.00 95.56 80 ARG A O 1
ATOM 671 N N . ARG A 1 81 ? -7.983 -1.145 0.707 1.00 94.81 81 ARG A N 1
ATOM 672 C CA . ARG A 1 81 ? -9.423 -1.130 1.033 1.00 94.81 81 ARG A CA 1
ATOM 673 C C . ARG A 1 81 ? -9.723 -1.807 2.368 1.00 94.81 81 ARG A C 1
ATOM 675 O O . ARG A 1 81 ? -10.550 -1.303 3.115 1.00 94.81 81 ARG A O 1
ATOM 682 N N . GLU A 1 82 ? -9.020 -2.895 2.670 1.00 94.50 82 GLU A N 1
ATOM 683 C CA . GLU A 1 82 ? -9.163 -3.610 3.941 1.00 94.50 82 GLU A CA 1
ATOM 684 C C . GLU A 1 82 ? -8.567 -2.816 5.112 1.00 94.50 82 GLU A C 1
ATOM 686 O O . GLU A 1 82 ? -9.191 -2.638 6.155 1.00 94.50 82 GLU A O 1
ATOM 691 N N . VAL A 1 83 ? -7.341 -2.309 4.953 1.00 93.25 83 VAL A N 1
ATOM 692 C CA . VAL A 1 83 ? -6.613 -1.629 6.040 1.00 93.25 83 VAL A CA 1
ATOM 693 C C . VAL A 1 83 ? -7.142 -0.210 6.288 1.00 93.25 83 VAL A C 1
ATOM 695 O O . VAL A 1 83 ? -7.104 0.266 7.424 1.00 93.25 83 VAL A O 1
ATOM 698 N N . PHE A 1 84 ? -7.639 0.454 5.244 1.00 92.94 84 PHE A N 1
ATOM 699 C CA . PHE A 1 84 ? -8.152 1.823 5.267 1.00 92.94 84 PHE A CA 1
ATOM 700 C C . PHE A 1 84 ? -9.502 1.902 4.533 1.00 92.94 84 PHE A C 1
ATOM 702 O O . PHE A 1 84 ? -9.569 2.432 3.414 1.00 92.94 84 PHE A O 1
AT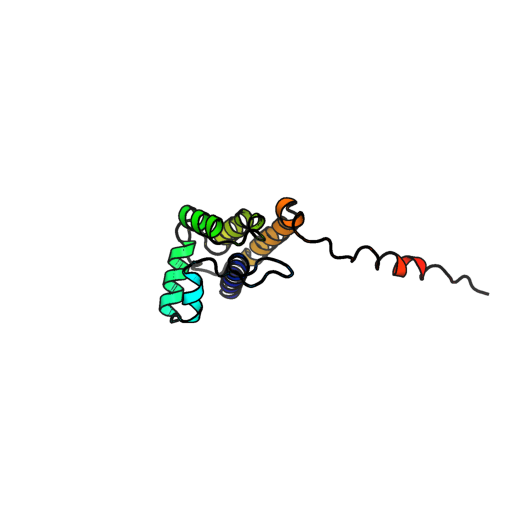OM 709 N N . PRO A 1 85 ? -10.591 1.374 5.120 1.00 90.00 85 PRO A N 1
ATOM 710 C CA . PRO A 1 85 ? -11.912 1.429 4.502 1.00 90.00 85 PRO A CA 1
ATOM 711 C C . PRO A 1 85 ? -12.316 2.888 4.262 1.00 90.00 85 PRO A C 1
ATOM 713 O O . PRO A 1 85 ? -12.212 3.743 5.143 1.00 90.00 85 PRO A O 1
ATOM 716 N N . GLY A 1 86 ? -12.689 3.209 3.021 1.00 85.12 86 GLY A N 1
ATOM 717 C CA . GLY A 1 86 ? -12.986 4.587 2.609 1.00 85.12 86 GLY A CA 1
ATOM 718 C C . 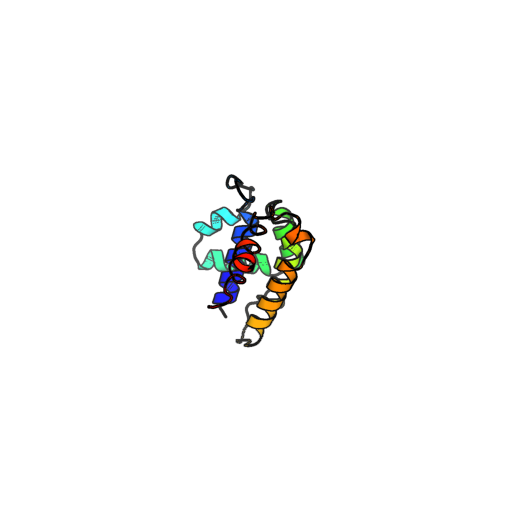GLY A 1 86 ? -11.797 5.560 2.680 1.00 85.12 86 GLY A C 1
ATOM 719 O O . GLY A 1 86 ? -11.988 6.747 2.456 1.00 85.12 86 GLY A O 1
ATOM 720 N N . GLY A 1 87 ? -10.577 5.083 2.954 1.00 84.94 87 GLY A N 1
ATOM 721 C CA . GLY A 1 87 ? -9.388 5.918 3.166 1.00 84.94 87 GLY A CA 1
ATOM 722 C C . GLY A 1 87 ? -9.191 6.396 4.600 1.00 84.94 87 GLY A C 1
ATOM 723 O O . GLY A 1 87 ? -8.279 7.179 4.861 1.00 84.94 87 GLY A O 1
ATOM 724 N N . PHE A 1 88 ? -10.010 5.917 5.535 1.00 83.50 88 PHE A N 1
ATOM 725 C CA . PHE A 1 88 ? -9.956 6.324 6.932 1.00 83.50 88 PHE A CA 1
ATOM 726 C C . PHE A 1 88 ? -9.276 5.274 7.806 1.00 83.50 88 PHE A C 1
ATOM 728 O O . PHE A 1 88 ? -9.123 4.108 7.440 1.00 83.50 88 PHE A O 1
ATOM 735 N N . ARG A 1 89 ? -8.841 5.705 8.993 1.00 80.81 89 ARG A N 1
ATOM 736 C CA . ARG A 1 89 ? -8.423 4.776 10.043 1.00 80.81 89 ARG A CA 1
ATOM 737 C C . ARG A 1 89 ? -9.665 4.102 10.612 1.00 80.81 89 ARG A C 1
ATOM 739 O O . ARG A 1 89 ? -10.684 4.758 10.794 1.00 80.81 89 ARG A O 1
ATOM 746 N N . TRP A 1 90 ? -9.530 2.830 10.953 1.00 83.75 90 TRP A N 1
ATOM 747 C CA . TRP A 1 90 ? -10.520 2.122 11.752 1.00 83.75 90 TRP A CA 1
ATOM 748 C C . TRP A 1 90 ? -10.798 2.867 13.064 1.00 83.75 90 TRP A C 1
ATOM 750 O O . TRP A 1 90 ? -9.855 3.233 13.772 1.00 83.75 90 TRP A O 1
ATOM 760 N N . SER A 1 91 ? -12.079 3.104 13.351 1.00 79.69 91 SER A N 1
ATOM 761 C CA . SER A 1 91 ? -12.558 3.657 14.624 1.00 79.69 91 SER A CA 1
ATOM 762 C C . SER A 1 91 ? -12.632 2.592 15.717 1.00 79.69 91 SER A C 1
ATOM 764 O O . SER A 1 91 ? -12.427 2.905 16.883 1.00 79.69 91 SER A O 1
ATOM 766 N N . GLU A 1 92 ? -12.871 1.341 15.327 1.00 85.12 92 GLU A N 1
ATOM 767 C CA . GLU A 1 92 ? -12.993 0.181 16.209 1.00 85.12 92 GLU A CA 1
ATOM 768 C C . GLU A 1 92 ? -12.133 -0.976 15.693 1.00 85.12 92 GLU A C 1
ATOM 770 O O . GLU A 1 92 ? -11.752 -1.017 14.519 1.00 85.12 92 GLU A O 1
ATOM 775 N N . GLU A 1 93 ? -11.793 -1.913 16.575 1.00 83.56 93 GLU A N 1
ATOM 776 C CA . GLU A 1 93 ? -11.065 -3.114 16.176 1.00 83.56 93 GLU A CA 1
ATOM 777 C C . GLU A 1 93 ? -11.988 -4.103 15.460 1.00 83.56 93 GLU A C 1
ATOM 779 O O . GLU A 1 93 ? -13.045 -4.462 15.967 1.00 83.56 93 GLU A O 1
ATOM 784 N N . ASP A 1 94 ? -11.559 -4.584 14.294 1.00 87.12 94 ASP A N 1
ATOM 785 C CA . ASP A 1 94 ? -12.244 -5.633 13.547 1.00 87.12 94 ASP A CA 1
ATOM 786 C C . ASP A 1 94 ? -11.422 -6.923 13.631 1.00 87.12 94 ASP A C 1
ATOM 788 O O . ASP A 1 94 ? -10.383 -7.076 12.983 1.00 87.12 94 ASP A O 1
ATOM 792 N N . GLN A 1 95 ? -11.910 -7.877 14.423 1.00 87.12 95 GLN A N 1
ATOM 793 C CA . GLN A 1 95 ? -11.246 -9.166 14.641 1.00 87.12 95 GLN A CA 1
ATOM 794 C C . GLN A 1 95 ? -11.114 -10.002 13.358 1.00 87.12 95 GLN A C 1
ATOM 796 O O . GLN A 1 95 ? -10.255 -10.878 13.271 1.00 87.12 95 GLN A O 1
ATOM 801 N N . THR A 1 96 ? -11.928 -9.729 12.338 1.00 92.31 96 THR A N 1
ATOM 802 C CA . THR A 1 96 ? -11.906 -10.459 11.066 1.00 92.31 96 THR A CA 1
ATOM 803 C C . THR A 1 96 ? -10.930 -9.855 10.054 1.00 92.31 96 THR A C 1
ATOM 805 O O . THR A 1 96 ? -10.556 -10.529 9.091 1.00 92.31 96 THR A O 1
ATOM 808 N N . LEU A 1 97 ? -10.445 -8.624 10.283 1.00 92.38 97 LEU A N 1
ATOM 809 C CA . LEU A 1 97 ? -9.547 -7.917 9.363 1.00 92.38 97 LEU A CA 1
ATOM 810 C C . LEU A 1 97 ? -8.262 -8.702 9.085 1.00 92.38 97 LEU A C 1
ATOM 812 O O . LEU A 1 97 ? -7.775 -8.731 7.955 1.00 92.38 97 LEU A O 1
ATOM 816 N N . TYR A 1 98 ? -7.722 -9.366 10.106 1.00 93.44 98 TYR A N 1
ATOM 817 C CA . TYR A 1 98 ? -6.513 -10.167 9.963 1.00 93.44 98 TYR A CA 1
ATOM 818 C C . TYR A 1 98 ? -6.697 -11.307 8.947 1.00 93.44 98 TYR A C 1
ATOM 820 O O . TYR A 1 98 ? -5.839 -11.513 8.088 1.00 93.44 98 TYR A O 1
ATOM 828 N N . ASN A 1 99 ? -7.844 -11.992 8.988 1.00 94.94 99 ASN A N 1
ATOM 829 C CA . ASN A 1 99 ? -8.174 -13.055 8.037 1.00 94.94 99 ASN A CA 1
ATOM 830 C C . ASN A 1 99 ? -8.387 -12.494 6.627 1.00 94.94 99 ASN A C 1
ATOM 832 O O . ASN A 1 99 ? -7.818 -13.020 5.679 1.00 94.94 99 ASN A O 1
ATOM 836 N N . ARG A 1 100 ? -9.090 -11.362 6.483 1.00 95.38 100 ARG A N 1
ATOM 837 C CA . ARG A 1 100 ? -9.266 -10.720 5.167 1.00 95.38 100 ARG A CA 1
ATOM 838 C C . ARG A 1 100 ? -7.934 -10.311 4.536 1.00 95.38 100 ARG A C 1
ATOM 840 O O . ARG A 1 100 ? -7.727 -10.503 3.342 1.00 95.38 100 ARG A O 1
ATOM 847 N N . ILE A 1 101 ? -6.995 -9.786 5.327 1.00 94.50 101 ILE A N 1
ATOM 848 C CA . ILE A 1 101 ? -5.654 -9.445 4.829 1.00 94.50 101 ILE A CA 1
ATOM 849 C C . ILE A 1 101 ? -4.871 -10.702 4.444 1.00 94.50 101 ILE A C 1
ATOM 851 O O . ILE A 1 101 ? -4.206 -10.687 3.409 1.00 94.50 101 ILE A O 1
ATOM 855 N N . LYS A 1 102 ? -4.952 -11.779 5.234 1.00 94.25 102 LYS A N 1
ATOM 856 C CA . LYS A 1 102 ? -4.353 -13.072 4.871 1.00 94.25 102 LYS A CA 1
ATOM 857 C C . LYS A 1 102 ? -4.887 -13.581 3.537 1.00 94.25 102 LYS A C 1
ATOM 859 O O . LYS A 1 102 ? -4.081 -13.924 2.680 1.00 94.25 102 LYS A O 1
ATOM 864 N N . ASP A 1 103 ? -6.198 -13.536 3.331 1.00 96.81 103 ASP A N 1
ATOM 865 C CA . ASP A 1 103 ? -6.824 -13.963 2.078 1.00 96.81 103 ASP A CA 1
ATOM 866 C C . ASP A 1 103 ? -6.338 -13.123 0.889 1.00 96.81 103 ASP A C 1
ATOM 868 O O . ASP A 1 103 ? -6.056 -13.657 -0.183 1.00 96.81 103 ASP A O 1
ATOM 872 N N . VAL A 1 104 ? -6.193 -11.803 1.067 1.00 96.69 104 VAL A N 1
ATOM 873 C CA . VAL A 1 104 ? -5.633 -10.919 0.031 1.00 96.69 104 VAL A CA 1
ATOM 874 C C . VAL A 1 104 ? -4.193 -11.306 -0.310 1.00 96.69 104 VAL A C 1
ATOM 876 O O . VAL A 1 104 ? -3.850 -11.344 -1.489 1.00 96.69 104 VAL A O 1
ATOM 879 N N . LEU A 1 105 ? -3.357 -11.587 0.694 1.00 94.62 105 LEU A N 1
ATOM 880 C CA . LEU A 1 105 ? -1.964 -11.985 0.480 1.00 94.62 105 LEU A CA 1
ATOM 881 C C . LEU A 1 105 ? -1.865 -13.358 -0.191 1.00 94.62 105 LEU A C 1
ATOM 883 O O . LEU A 1 105 ? -1.103 -13.507 -1.139 1.00 94.62 105 LEU A O 1
ATOM 887 N N . GLN A 1 106 ? -2.661 -14.330 0.251 1.00 95.69 106 GLN A N 1
ATOM 888 C CA . GLN A 1 106 ? -2.676 -15.668 -0.329 1.00 95.69 106 GLN A CA 1
ATOM 889 C C . GLN A 1 106 ? -3.078 -15.626 -1.806 1.00 95.69 106 GLN A C 1
ATOM 891 O O . GLN A 1 106 ? -2.378 -16.172 -2.652 1.00 95.69 106 GLN A O 1
ATOM 896 N N . ARG A 1 107 ? -4.139 -14.889 -2.143 1.00 96.38 107 ARG A N 1
ATOM 897 C CA . ARG A 1 107 ? -4.558 -14.734 -3.541 1.00 96.38 107 ARG A CA 1
ATOM 898 C C . ARG A 1 107 ? -3.523 -14.000 -4.395 1.00 96.38 107 ARG A C 1
ATOM 900 O O . ARG A 1 107 ? -3.423 -14.287 -5.580 1.00 96.38 107 ARG A O 1
ATOM 907 N N . ALA A 1 108 ? -2.757 -13.073 -3.815 1.00 94.81 108 ALA A N 1
ATOM 908 C CA . ALA A 1 108 ? -1.652 -12.426 -4.520 1.00 94.81 108 ALA A CA 1
ATOM 909 C C . ALA A 1 108 ? -0.522 -13.413 -4.844 1.00 94.81 108 ALA A C 1
ATOM 911 O O . ALA A 1 108 ? 0.070 -13.323 -5.911 1.00 94.81 108 ALA A O 1
ATOM 912 N N . MET A 1 109 ? -0.247 -14.367 -3.950 1.00 92.25 109 MET A N 1
ATOM 913 C CA . MET A 1 109 ? 0.738 -15.433 -4.180 1.00 92.25 109 MET A CA 1
ATOM 914 C C . MET A 1 109 ? 0.272 -16.467 -5.212 1.00 92.25 109 MET A C 1
ATOM 916 O O . MET A 1 109 ? 1.087 -17.182 -5.779 1.00 92.25 109 MET A O 1
ATOM 920 N N . GLU A 1 110 ? -1.032 -16.566 -5.447 1.00 94.00 110 GLU A N 1
ATOM 921 C CA . GLU A 1 110 ? -1.623 -17.442 -6.462 1.00 94.00 110 GLU A CA 1
ATOM 922 C C . GLU A 1 110 ? -1.778 -16.735 -7.823 1.00 94.00 110 GLU A C 1
ATOM 924 O O . GLU A 1 110 ? -2.132 -17.379 -8.810 1.00 94.00 110 GLU A O 1
ATOM 929 N N . ASP A 1 111 ? -1.524 -15.422 -7.896 1.00 94.12 111 ASP A N 1
ATOM 930 C CA . ASP A 1 111 ? -1.660 -14.637 -9.122 1.00 94.12 111 ASP A CA 1
ATOM 931 C C . ASP A 1 111 ? -0.500 -14.930 -10.090 1.00 94.12 111 ASP A C 1
ATOM 933 O O . ASP A 1 111 ? 0.655 -14.618 -9.774 1.00 94.12 111 ASP A O 1
ATOM 937 N N . PRO A 1 112 ? -0.774 -15.463 -11.296 1.00 91.19 112 PRO A N 1
ATOM 938 C CA . PRO A 1 112 ? 0.264 -15.739 -12.281 1.00 91.19 112 PRO A CA 1
ATOM 939 C C . PRO A 1 112 ? 1.095 -14.510 -12.654 1.00 91.19 112 PRO A C 1
ATOM 941 O O . PRO A 1 112 ? 2.284 -14.656 -12.908 1.00 91.19 112 PRO A O 1
ATOM 944 N N . ALA A 1 113 ? 0.514 -13.305 -12.656 1.00 90.12 113 ALA A N 1
ATOM 945 C CA . ALA A 1 113 ? 1.254 -12.081 -12.958 1.00 90.12 113 ALA A CA 1
ATOM 946 C C . ALA A 1 113 ? 2.280 -11.741 -11.868 1.00 90.12 113 ALA A C 1
ATOM 948 O O . ALA A 1 113 ? 3.321 -11.170 -12.168 1.00 90.12 113 ALA A O 1
ATOM 949 N N . VAL A 1 114 ? 2.004 -12.098 -10.610 1.00 88.69 114 VAL A N 1
ATOM 950 C CA . VAL A 1 114 ? 2.948 -11.919 -9.494 1.00 88.69 114 VAL A CA 1
ATOM 951 C C . VAL A 1 114 ? 4.012 -13.017 -9.505 1.00 88.69 114 VAL A C 1
ATOM 953 O O . VAL A 1 114 ? 5.169 -12.758 -9.186 1.00 88.69 114 VAL A O 1
ATOM 956 N N . MET A 1 115 ? 3.630 -14.236 -9.889 1.00 82.81 115 MET A N 1
ATOM 957 C CA . MET A 1 115 ? 4.524 -15.395 -9.896 1.00 82.81 115 MET A CA 1
ATOM 958 C C . MET A 1 115 ? 5.450 -15.454 -11.116 1.00 82.81 115 MET A C 1
ATOM 960 O O . MET A 1 115 ? 6.530 -16.025 -11.010 1.00 82.81 115 MET A O 1
ATOM 964 N N . ALA A 1 116 ? 5.062 -14.867 -12.253 1.00 74.06 116 ALA A N 1
ATOM 965 C CA . ALA A 1 116 ? 5.825 -14.916 -13.503 1.00 74.06 116 ALA A CA 1
ATOM 966 C C . ALA A 1 116 ? 7.202 -14.225 -13.433 1.00 74.06 116 ALA A C 1
ATOM 968 O O . ALA A 1 116 ? 8.103 -14.611 -14.175 1.00 74.06 116 ALA A O 1
ATOM 969 N N . ASP A 1 117 ? 7.374 -13.252 -12.531 1.00 60.84 117 ASP A N 1
ATOM 970 C CA . ASP A 1 117 ? 8.612 -12.470 -12.376 1.00 60.84 117 ASP A CA 1
ATOM 971 C C . ASP A 1 117 ? 9.491 -12.932 -11.196 1.00 60.84 117 ASP A C 1
ATOM 973 O O . ASP A 1 117 ? 10.568 -12.376 -10.956 1.00 60.84 117 ASP A O 1
ATOM 977 N N . LEU A 1 118 ? 9.067 -13.958 -10.447 1.00 58.00 118 LEU A N 1
ATOM 978 C CA . LEU A 1 118 ? 9.929 -14.589 -9.452 1.00 58.00 118 LEU A CA 1
ATOM 979 C C . LEU A 1 118 ? 10.906 -15.509 -10.194 1.00 58.00 118 LEU A C 1
ATOM 981 O O . LEU A 1 118 ? 10.453 -16.450 -10.846 1.00 58.00 118 LEU A O 1
ATOM 985 N N . PRO A 1 119 ? 12.236 -15.296 -10.109 1.00 49.09 119 PRO A N 1
ATOM 986 C CA . PRO A 1 119 ? 13.163 -16.295 -10.615 1.00 49.09 119 PRO A CA 1
ATOM 987 C C . PRO A 1 119 ? 12.854 -17.595 -9.879 1.00 49.09 119 PRO A C 1
ATOM 989 O O . PRO A 1 119 ? 12.856 -17.607 -8.645 1.00 49.09 119 PRO A O 1
ATOM 992 N N . GLU A 1 120 ? 12.536 -18.656 -10.623 1.00 44.38 120 GLU A N 1
ATOM 993 C CA . GLU A 1 120 ? 12.340 -19.982 -10.048 1.00 44.38 120 GLU A CA 1
ATOM 994 C C . GLU A 1 120 ? 13.583 -20.318 -9.219 1.00 44.38 120 GLU A C 1
ATOM 996 O O . GLU A 1 120 ? 14.657 -20.612 -9.746 1.00 44.38 120 GLU A O 1
ATOM 1001 N N . GLY A 1 121 ? 13.454 -20.208 -7.897 1.00 43.28 121 GLY A N 1
ATOM 1002 C CA . GLY A 1 121 ? 14.451 -20.717 -6.980 1.00 43.28 121 GLY A CA 1
ATOM 1003 C C . GLY A 1 121 ? 14.588 -22.209 -7.242 1.00 43.28 121 GLY A C 1
ATOM 1004 O O . GLY A 1 121 ? 13.588 -22.925 -7.313 1.00 43.28 121 GLY A O 1
ATOM 1005 N N . GLU A 1 122 ? 15.824 -22.672 -7.401 1.00 42.97 122 GLU A N 1
ATOM 1006 C CA . GLU A 1 122 ? 16.202 -24.080 -7.510 1.00 42.97 122 GLU A CA 1
ATOM 1007 C C . GLU A 1 122 ? 15.838 -24.885 -6.238 1.00 42.97 122 GLU A C 1
ATOM 1009 O O . GLU A 1 122 ? 16.700 -25.447 -5.572 1.00 42.97 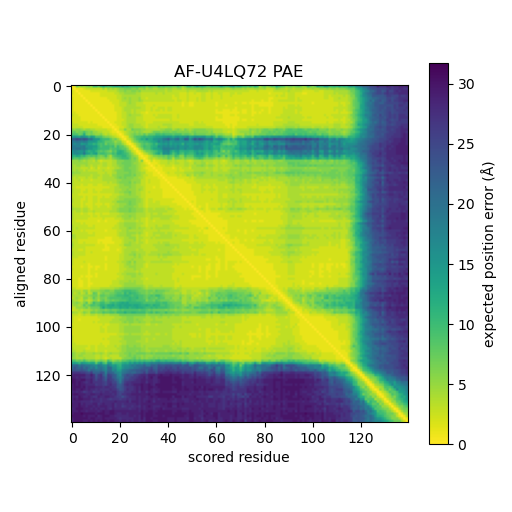122 GLU A O 1
ATOM 1014 N N . GLU A 1 123 ? 14.563 -24.991 -5.868 1.00 44.41 123 GLU A N 1
ATOM 1015 C CA . GLU A 1 123 ? 14.104 -25.859 -4.773 1.00 44.41 123 GLU A CA 1
ATOM 1016 C C . GLU A 1 123 ? 13.433 -27.148 -5.268 1.00 44.41 123 GLU A C 1
ATOM 1018 O O . GLU A 1 123 ? 13.059 -28.022 -4.483 1.00 44.41 123 GLU A O 1
ATOM 1023 N N . SER A 1 124 ? 13.371 -27.365 -6.581 1.00 44.59 124 SER A N 1
ATOM 1024 C CA . SER A 1 124 ? 12.758 -28.558 -7.175 1.00 44.59 124 SER A CA 1
ATOM 1025 C C . SER A 1 124 ? 13.651 -29.812 -7.176 1.00 44.59 124 SER A C 1
ATOM 1027 O O . SER A 1 124 ? 13.195 -30.879 -7.587 1.00 44.59 124 SER A O 1
ATOM 1029 N N . LYS A 1 125 ? 14.892 -29.760 -6.659 1.00 41.88 125 LYS A N 1
ATOM 1030 C CA . LYS A 1 125 ? 15.798 -30.935 -6.625 1.00 41.88 125 LYS A CA 1
ATOM 1031 C C . LYS A 1 125 ? 15.986 -31.592 -5.252 1.00 41.88 125 LYS A C 1
ATOM 1033 O O . LYS A 1 125 ? 16.457 -32.728 -5.195 1.00 41.88 125 LYS A O 1
ATOM 1038 N N . GLN A 1 126 ? 15.568 -30.965 -4.149 1.00 41.00 126 GLN A N 1
ATOM 1039 C CA . GLN A 1 126 ? 15.781 -31.544 -2.812 1.00 41.00 126 GLN A CA 1
ATOM 1040 C C . GLN A 1 126 ? 14.674 -32.543 -2.411 1.00 41.00 126 GLN A C 1
ATOM 1042 O O . GLN A 1 126 ? 14.938 -33.532 -1.723 1.00 41.00 126 GLN A O 1
ATOM 1047 N N . THR A 1 127 ? 13.441 -32.370 -2.897 1.00 38.97 127 THR A N 1
ATOM 1048 C CA . THR A 1 127 ? 12.293 -33.217 -2.509 1.00 38.97 127 THR A CA 1
ATOM 1049 C C . THR A 1 127 ? 12.333 -34.632 -3.102 1.00 38.97 127 THR A C 1
ATOM 1051 O O . THR A 1 127 ? 11.718 -35.547 -2.548 1.00 38.97 127 THR A O 1
ATOM 1054 N N . HIS A 1 128 ? 13.114 -34.866 -4.164 1.00 41.06 128 HIS A N 1
ATOM 1055 C CA . HIS A 1 12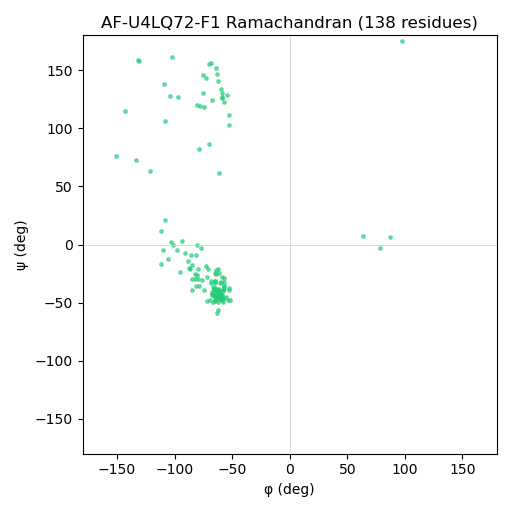8 ? 13.298 -36.201 -4.752 1.00 41.06 128 HIS A CA 1
ATOM 1056 C C . HIS A 1 128 ? 14.382 -37.048 -4.062 1.00 41.06 128 HIS A C 1
ATOM 1058 O O . HIS A 1 128 ? 14.375 -38.276 -4.187 1.00 41.06 128 HIS A O 1
ATOM 1064 N N . ARG A 1 129 ? 15.279 -36.426 -3.279 1.00 38.25 129 ARG A N 1
ATOM 1065 C CA . ARG A 1 129 ? 16.350 -37.137 -2.559 1.00 38.25 129 ARG A CA 1
ATOM 1066 C C . ARG A 1 129 ? 15.874 -37.742 -1.233 1.00 38.25 129 ARG A C 1
ATOM 1068 O O . ARG A 1 129 ? 16.331 -38.813 -0.852 1.00 38.25 129 ARG A O 1
ATOM 1075 N N . TYR A 1 130 ? 14.882 -37.1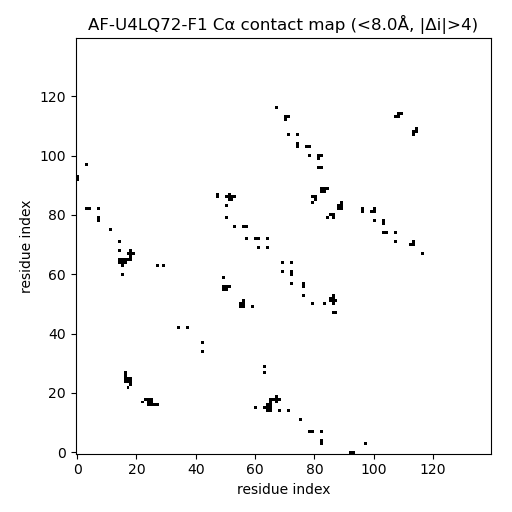35 -0.578 1.00 37.94 130 TYR A N 1
ATOM 1076 C CA . TYR A 1 130 ? 14.315 -37.675 0.668 1.00 37.94 130 TYR A CA 1
ATOM 1077 C C . TYR A 1 130 ? 13.313 -38.824 0.455 1.00 37.94 130 TYR A C 1
ATOM 1079 O O . TYR A 1 130 ? 13.107 -39.634 1.358 1.00 37.94 130 TYR A O 1
ATOM 1087 N N . LYS A 1 131 ? 12.718 -38.958 -0.740 1.00 46.12 131 LYS A N 1
ATOM 1088 C CA . LYS A 1 131 ? 11.793 -40.069 -1.045 1.00 46.12 131 LYS A CA 1
ATOM 1089 C C . LYS A 1 131 ? 12.478 -41.344 -1.540 1.00 46.12 131 LYS A C 1
ATOM 1091 O O . LYS A 1 131 ? 11.897 -42.415 -1.400 1.00 46.12 131 LYS A O 1
ATOM 1096 N N . THR A 1 132 ? 13.706 -41.268 -2.051 1.00 45.78 132 THR A N 1
ATOM 1097 C CA . THR A 1 132 ? 14.466 -42.450 -2.499 1.00 45.78 132 THR A CA 1
ATOM 1098 C C . THR A 1 132 ? 15.283 -43.111 -1.384 1.00 45.78 132 THR A C 1
ATOM 1100 O O . THR A 1 132 ? 15.557 -44.303 -1.471 1.00 45.78 132 THR A O 1
ATOM 1103 N N . GLN A 1 133 ? 15.585 -42.408 -0.284 1.00 44.84 133 GLN A N 1
ATOM 1104 C CA . GLN A 1 133 ? 16.312 -42.985 0.860 1.00 44.84 133 GLN A CA 1
ATOM 1105 C C . GLN A 1 133 ? 15.432 -43.712 1.899 1.00 44.84 133 GLN A C 1
ATOM 1107 O O . GLN A 1 133 ? 15.971 -44.408 2.754 1.00 44.84 133 GLN A O 1
ATOM 1112 N N . SER A 1 134 ? 14.095 -43.629 1.820 1.00 51.47 134 SER A N 1
ATOM 1113 C CA . SER A 1 134 ? 13.185 -44.312 2.767 1.00 51.47 134 SER A CA 1
ATOM 1114 C C . SER A 1 134 ? 12.693 -45.695 2.314 1.00 51.47 134 SER A C 1
ATOM 1116 O O . SER A 1 134 ? 11.937 -46.343 3.034 1.00 51.47 134 SER A O 1
ATOM 1118 N N . LYS A 1 135 ? 13.149 -46.201 1.158 1.00 55.91 135 LYS A N 1
ATOM 1119 C CA . LYS A 1 135 ? 12.840 -47.562 0.685 1.00 55.91 135 LYS A CA 1
ATOM 1120 C C . LYS A 1 135 ? 14.103 -48.401 0.470 1.00 55.91 135 LYS A C 1
ATOM 1122 O O . LYS A 1 135 ? 14.382 -48.839 -0.637 1.00 55.91 135 LYS A O 1
ATOM 1127 N N . SER A 1 136 ? 14.863 -48.656 1.535 1.00 50.19 136 SER A N 1
ATOM 1128 C CA . SER A 1 136 ? 15.760 -49.825 1.581 1.00 50.19 136 SER A CA 1
ATOM 1129 C C . SER A 1 136 ? 15.972 -50.334 3.011 1.00 50.19 136 SER A C 1
ATOM 1131 O O . SER A 1 136 ? 17.005 -50.138 3.636 1.00 50.19 136 SER A O 1
ATOM 1133 N N . LYS A 1 137 ? 14.966 -51.036 3.535 1.00 53.09 137 LYS A N 1
ATOM 1134 C CA . LYS A 1 137 ? 15.180 -52.145 4.473 1.00 53.09 137 LYS A CA 1
ATOM 1135 C C . LYS A 1 137 ? 14.144 -53.233 4.195 1.00 53.09 137 LYS A C 1
ATOM 1137 O O . LYS A 1 137 ? 12.963 -53.010 4.452 1.00 53.09 137 LYS A O 1
ATOM 1142 N N . PRO A 1 138 ? 14.573 -54.417 3.747 1.00 48.25 138 PRO A N 1
ATOM 1143 C CA . PRO A 1 138 ? 13.982 -55.665 4.181 1.00 48.25 138 PRO A CA 1
ATOM 1144 C C . PRO A 1 138 ? 14.983 -56.400 5.076 1.00 48.25 138 PRO A C 1
ATOM 1146 O O . PRO A 1 138 ? 16.187 -56.407 4.827 1.00 48.25 138 PRO A O 1
ATOM 1149 N N . GLY A 1 139 ? 14.464 -56.965 6.160 1.00 47.12 139 GLY A N 1
ATOM 1150 C CA . GLY A 1 139 ? 15.253 -57.703 7.131 1.00 47.12 139 GLY A CA 1
ATOM 1151 C C . GLY A 1 139 ? 15.767 -59.040 6.607 1.00 47.12 139 GLY A C 1
ATOM 1152 O O . GLY A 1 139 ? 15.162 -59.662 5.733 1.00 47.12 139 GLY A O 1
ATOM 1153 N N . LYS A 1 140 ? 16.864 -59.476 7.217 1.00 39.91 140 LYS A N 1
ATOM 1154 C CA . LYS A 1 140 ? 17.054 -60.785 7.842 1.00 39.91 140 LYS A CA 1
ATOM 1155 C C . LYS A 1 140 ? 18.250 -60.681 8.777 1.00 39.91 140 LYS A C 1
ATOM 1157 O O . LYS A 1 140 ? 19.214 -59.987 8.392 1.00 39.91 140 LYS A O 1
#

Radius of gyration: 20.33 Å; Cα contacts (8 Å, |Δi|>4): 95; chains: 1; bounding box: 34×76×30 Å

Foldseek 3Di:
DVVLVVVLVVVLVCQQFPQDDVDDGDPDPDPVVCLVVDDPVVNVVVLLVCLQDLVSVLVCSCRRGHPLCNLCSVLSSQSSCLCQPNSHHDPDDDPCSVVSNVVSVVVSVVDCSNVVSPDPDPPVPPVVVVVVVVPDDDDD